Protein AF-A0A7R8ZYI6-F1 (afdb_monomer_lite)

Structure (mmCIF, N/CA/C/O backbone):
data_AF-A0A7R8ZYI6-F1
#
_entry.id   AF-A0A7R8ZYI6-F1
#
loop_
_atom_site.group_PDB
_atom_site.id
_atom_site.type_symbol
_atom_site.label_atom_id
_atom_site.label_alt_id
_atom_site.label_comp_id
_atom_site.label_asym_id
_atom_site.label_entity_id
_atom_site.label_seq_id
_atom_site.pdbx_PDB_ins_code
_atom_site.Cartn_x
_atom_site.Cartn_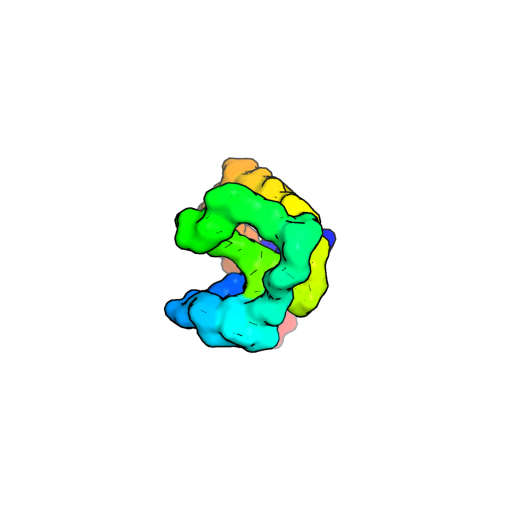y
_atom_site.Cartn_z
_atom_site.occupancy
_atom_site.B_iso_or_equiv
_atom_site.auth_seq_id
_atom_site.auth_comp_id
_atom_site.auth_asym_id
_atom_site.auth_atom_id
_atom_site.pdbx_PDB_model_num
ATOM 1 N N . MET A 1 1 ? -11.292 0.072 7.017 1.00 79.50 1 MET A N 1
ATOM 2 C CA . MET A 1 1 ? -10.101 0.376 7.849 1.00 79.50 1 MET A CA 1
ATOM 3 C C . MET A 1 1 ? -10.020 1.879 8.047 1.00 79.50 1 MET A C 1
ATOM 5 O O . MET A 1 1 ? -10.461 2.598 7.164 1.00 79.50 1 MET A O 1
ATOM 9 N N . MET A 1 2 ? -9.451 2.347 9.162 1.00 91.12 2 MET A N 1
ATOM 10 C CA . MET A 1 2 ? -9.337 3.775 9.516 1.00 91.12 2 MET A CA 1
ATOM 11 C C . MET A 1 2 ? -8.251 4.526 8.714 1.00 91.12 2 MET A C 1
ATOM 13 O O . MET A 1 2 ? -7.516 5.338 9.258 1.00 91.12 2 MET A O 1
ATOM 17 N N . VAL A 1 3 ? -8.116 4.230 7.420 1.00 95.62 3 VAL A N 1
ATOM 18 C CA . VAL A 1 3 ? -7.198 4.919 6.502 1.00 95.62 3 VAL A CA 1
ATOM 19 C C . VAL A 1 3 ? -8.046 5.752 5.549 1.00 95.62 3 VAL A C 1
ATOM 21 O O . VAL A 1 3 ? -8.965 5.218 4.930 1.00 95.62 3 VAL A O 1
ATOM 24 N N . ASN A 1 4 ? -7.751 7.046 5.416 1.00 94.69 4 ASN A N 1
ATOM 25 C CA . ASN A 1 4 ? -8.483 7.913 4.496 1.00 94.69 4 ASN A CA 1
ATOM 26 C C . ASN A 1 4 ? -8.250 7.506 3.030 1.00 94.69 4 ASN A C 1
ATOM 28 O O . ASN A 1 4 ? -7.169 7.032 2.656 1.00 94.69 4 ASN A O 1
ATOM 32 N N . PHE A 1 5 ? -9.247 7.749 2.182 1.00 94.81 5 PHE A N 1
ATOM 33 C CA . PHE A 1 5 ? -9.143 7.551 0.735 1.00 94.81 5 PHE A CA 1
ATOM 34 C C . PHE A 1 5 ? -8.011 8.412 0.129 1.00 94.81 5 PHE A C 1
ATOM 36 O O . PHE A 1 5 ? -7.781 9.530 0.585 1.00 94.81 5 PHE A O 1
ATOM 43 N N . ASP A 1 6 ? -7.224 7.952 -0.852 1.00 93.31 6 ASP A N 1
ATOM 44 C CA . ASP A 1 6 ? -7.186 6.660 -1.564 1.00 93.31 6 ASP A CA 1
ATOM 45 C C . ASP A 1 6 ? -6.131 5.691 -0.986 1.00 93.31 6 ASP A C 1
ATOM 47 O O . ASP A 1 6 ? -4.977 6.068 -0.781 1.00 93.31 6 ASP A O 1
ATOM 51 N N . CYS A 1 7 ? -6.482 4.435 -0.694 1.00 95.38 7 CYS A N 1
ATOM 52 C CA . CYS A 1 7 ? -5.519 3.446 -0.185 1.00 95.38 7 CYS A CA 1
ATOM 53 C C . CYS A 1 7 ? -5.961 2.011 -0.495 1.00 95.38 7 CYS A C 1
ATOM 55 O O . CYS A 1 7 ? -6.428 1.288 0.384 1.00 95.38 7 CYS A O 1
ATOM 57 N N . SER A 1 8 ? -5.795 1.609 -1.751 1.00 94.69 8 SER A N 1
ATOM 58 C CA . SER A 1 8 ? -6.048 0.238 -2.194 1.00 94.69 8 SER A CA 1
ATOM 59 C C . SER A 1 8 ? -4.726 -0.485 -2.375 1.00 94.69 8 SER A C 1
ATOM 61 O O . SER A 1 8 ? -3.793 0.059 -2.968 1.00 94.69 8 SER A O 1
ATOM 63 N N . ALA A 1 9 ? -4.653 -1.703 -1.860 1.00 93.69 9 ALA A N 1
ATOM 64 C CA . ALA A 1 9 ? -3.510 -2.571 -2.055 1.00 93.69 9 ALA A CA 1
ATOM 65 C C . ALA A 1 9 ? -3.909 -3.720 -2.985 1.00 93.69 9 ALA A C 1
ATOM 67 O O . ALA A 1 9 ? -5.021 -4.240 -2.906 1.00 93.69 9 ALA A O 1
ATOM 68 N N . MET A 1 10 ? -3.002 -4.058 -3.893 1.00 93.25 10 MET A N 1
ATOM 69 C CA . MET A 1 10 ? -3.154 -5.100 -4.899 1.00 93.25 10 MET A CA 1
ATOM 70 C C . MET A 1 10 ? -1.964 -6.040 -4.753 1.00 93.25 10 MET A C 1
ATOM 72 O O . MET A 1 10 ? -0.831 -5.581 -4.607 1.00 93.25 10 MET A O 1
ATOM 76 N N . TRP A 1 11 ? -2.232 -7.340 -4.759 1.00 94.44 11 TRP A N 1
ATOM 77 C CA . TRP A 1 11 ? -1.212 -8.373 -4.632 1.00 94.44 11 TRP A CA 1
ATOM 78 C C . TRP A 1 11 ? -1.255 -9.275 -5.851 1.00 94.44 11 TRP A C 1
ATOM 80 O O . TRP A 1 11 ? -2.331 -9.659 -6.307 1.00 94.44 11 TRP A O 1
ATOM 90 N N . PHE A 1 12 ? -0.074 -9.632 -6.339 1.00 92.50 12 PHE A N 1
ATOM 91 C CA . PHE A 1 12 ? 0.101 -10.559 -7.445 1.00 92.50 12 PHE A CA 1
ATOM 92 C C . PHE A 1 12 ? 0.739 -11.836 -6.918 1.00 92.50 12 PHE A C 1
ATOM 94 O O . PHE A 1 12 ? 1.669 -11.779 -6.114 1.00 92.50 12 PHE A O 1
ATOM 101 N N . LYS A 1 13 ? 0.248 -12.987 -7.384 1.00 95.06 13 LYS A N 1
ATOM 102 C CA . LYS A 1 13 ? 0.947 -14.260 -7.176 1.00 95.06 13 LYS A CA 1
ATOM 103 C C . LYS A 1 13 ? 2.240 -14.300 -7.993 1.00 95.06 13 LYS A C 1
ATOM 105 O O . LYS A 1 13 ? 3.252 -14.787 -7.507 1.00 95.06 13 LYS A O 1
ATOM 110 N N . ASP A 1 14 ? 2.183 -13.759 -9.206 1.00 93.56 14 ASP A N 1
ATOM 111 C CA . ASP A 1 14 ? 3.306 -13.615 -10.120 1.00 93.56 14 ASP A CA 1
ATOM 112 C C . ASP A 1 14 ? 3.314 -12.186 -10.680 1.00 93.56 14 ASP A C 1
ATOM 114 O O . ASP A 1 14 ? 2.399 -11.776 -11.393 1.00 93.56 14 ASP A O 1
ATOM 118 N N . ALA A 1 15 ? 4.326 -11.404 -10.304 1.00 91.94 15 ALA A N 1
ATOM 119 C CA . ALA A 1 15 ? 4.457 -10.011 -10.721 1.00 91.94 15 ALA A CA 1
ATOM 120 C C . ALA A 1 15 ? 5.033 -9.861 -12.143 1.00 91.94 15 ALA A C 1
ATOM 122 O O . ALA A 1 15 ? 4.979 -8.762 -12.704 1.00 91.94 15 ALA A O 1
ATOM 123 N N . SER A 1 16 ? 5.576 -10.935 -12.731 1.00 91.94 16 SER A N 1
ATOM 124 C CA . SER A 1 16 ? 6.148 -10.901 -14.081 1.00 91.94 16 SER A CA 1
ATOM 125 C C . SER A 1 16 ? 5.074 -10.634 -15.136 1.00 91.94 16 SER A C 1
ATOM 127 O O . SER A 1 16 ? 5.260 -9.750 -15.963 1.00 91.94 16 SER A O 1
ATOM 129 N N . GLN A 1 17 ? 3.904 -11.269 -15.009 1.00 93.56 17 GLN A N 1
ATOM 130 C CA . GLN A 1 17 ? 2.754 -11.070 -15.900 1.00 93.56 17 GLN A CA 1
ATOM 131 C C . GLN A 1 17 ? 2.287 -9.612 -15.930 1.00 93.56 17 GLN A C 1
ATOM 133 O O . GLN A 1 17 ? 1.992 -9.056 -16.985 1.00 93.56 17 GLN A O 1
ATOM 138 N N . MET A 1 18 ? 2.247 -8.969 -14.760 1.00 93.19 18 MET A N 1
ATOM 139 C CA . MET A 1 18 ? 1.890 -7.555 -14.659 1.00 93.19 18 MET A CA 1
ATOM 140 C C . MET A 1 18 ? 2.969 -6.675 -15.298 1.00 93.19 18 MET A C 1
ATOM 142 O O . MET A 1 18 ? 2.661 -5.736 -16.027 1.00 93.19 18 MET A O 1
ATOM 146 N N . THR A 1 19 ? 4.236 -7.011 -15.053 1.00 92.19 19 THR A N 1
ATOM 147 C CA . THR A 1 19 ? 5.371 -6.271 -15.609 1.00 92.19 19 THR A CA 1
ATOM 148 C C . THR A 1 19 ? 5.390 -6.348 -17.131 1.00 92.19 19 THR A C 1
ATOM 150 O O . THR A 1 19 ? 5.602 -5.329 -17.775 1.00 92.19 19 THR A O 1
ATOM 153 N N . GLU A 1 20 ? 5.118 -7.523 -17.701 1.00 92.44 20 GLU A N 1
ATOM 154 C CA . GLU A 1 20 ? 5.020 -7.747 -19.144 1.00 92.44 20 GLU A CA 1
ATOM 155 C C . GLU A 1 20 ? 3.860 -6.954 -19.763 1.00 92.44 20 GLU A C 1
ATOM 157 O O . GLU A 1 20 ? 4.055 -6.257 -20.757 1.00 92.44 20 GLU A O 1
ATOM 162 N N . ALA A 1 21 ? 2.680 -6.979 -19.134 1.00 93.44 21 ALA A N 1
ATOM 163 C CA . ALA A 1 21 ? 1.493 -6.282 -19.629 1.00 93.44 21 ALA A CA 1
ATOM 164 C C . ALA A 1 21 ? 1.630 -4.747 -19.639 1.00 93.44 21 ALA A C 1
ATOM 166 O O . ALA A 1 21 ? 1.061 -4.085 -20.507 1.00 93.44 21 ALA A O 1
ATOM 167 N N . PHE A 1 22 ? 2.371 -4.173 -18.686 1.00 92.31 22 PHE A N 1
ATOM 168 C CA . PHE A 1 22 ? 2.540 -2.720 -18.525 1.00 92.31 22 PHE A CA 1
ATOM 169 C C . PHE A 1 22 ? 3.982 -2.253 -18.763 1.00 92.31 22 PHE A C 1
ATOM 171 O O . PHE A 1 22 ? 4.404 -1.207 -18.255 1.00 92.31 22 PHE A O 1
ATOM 178 N N . ASN A 1 23 ? 4.769 -3.024 -19.515 1.00 88.06 23 ASN A N 1
ATOM 179 C CA . ASN A 1 23 ? 6.159 -2.675 -19.760 1.00 88.06 23 ASN A CA 1
ATOM 180 C C . ASN A 1 23 ? 6.269 -1.406 -20.621 1.00 88.06 23 ASN A C 1
ATOM 182 O O . ASN A 1 23 ? 5.720 -1.329 -21.719 1.00 88.06 23 ASN A O 1
ATOM 186 N N . VAL A 1 24 ? 7.017 -0.419 -20.130 1.00 84.81 24 VAL A N 1
ATOM 187 C CA . VAL A 1 24 ? 7.299 0.849 -20.814 1.00 84.81 24 VAL A CA 1
ATOM 188 C C . VAL A 1 24 ? 8.725 1.261 -20.445 1.00 84.81 24 VAL A C 1
ATOM 190 O O . VAL A 1 24 ? 8.978 1.610 -19.292 1.00 84.81 24 VAL A O 1
ATOM 193 N N . ASP A 1 25 ? 9.653 1.227 -21.411 1.00 85.62 25 ASP A N 1
ATOM 194 C CA . ASP A 1 25 ? 11.091 1.489 -21.185 1.00 85.62 25 ASP A CA 1
ATOM 195 C C . ASP A 1 25 ? 11.674 2.622 -22.067 1.00 85.62 25 ASP A C 1
ATOM 197 O O . ASP A 1 25 ? 12.593 2.409 -22.865 1.00 85.62 25 ASP A O 1
ATOM 201 N N . PRO A 1 26 ? 11.148 3.858 -21.979 1.00 90.62 26 PRO A N 1
ATOM 202 C CA . PRO A 1 26 ? 11.721 4.992 -22.683 1.00 90.62 26 PRO A CA 1
ATOM 203 C C . PRO A 1 26 ? 13.049 5.416 -22.044 1.00 90.62 26 PRO A C 1
ATOM 205 O O . PRO A 1 26 ? 13.229 5.357 -20.829 1.00 90.62 26 PRO A O 1
ATOM 208 N N . VAL A 1 27 ? 13.975 5.920 -22.864 1.00 92.75 27 VAL A N 1
ATOM 209 C CA . VAL A 1 27 ? 15.351 6.260 -22.448 1.00 92.75 27 VAL A CA 1
ATOM 210 C C . VAL A 1 27 ? 15.397 7.232 -21.260 1.00 92.75 27 VAL A C 1
ATOM 212 O O . VAL A 1 27 ? 16.235 7.076 -20.378 1.00 92.75 27 VAL A O 1
ATOM 215 N N . TYR A 1 28 ? 14.463 8.185 -21.179 1.00 92.19 28 TYR A N 1
ATOM 216 C CA . TYR A 1 28 ? 14.389 9.178 -20.095 1.00 92.19 28 TYR A CA 1
ATOM 217 C C . TYR A 1 28 ? 13.898 8.618 -18.747 1.00 92.19 28 TYR A C 1
ATOM 219 O O . TYR A 1 28 ? 13.907 9.326 -17.744 1.00 92.19 28 TYR A O 1
ATOM 227 N N . LEU A 1 29 ? 13.443 7.367 -18.713 1.00 91.50 29 LEU A N 1
ATOM 228 C CA . LEU A 1 29 ? 12.995 6.676 -17.506 1.00 91.50 29 LEU A CA 1
ATOM 229 C C . LEU A 1 29 ? 14.023 5.676 -16.966 1.00 91.50 29 LEU A C 1
ATOM 231 O O . LEU A 1 29 ? 13.787 5.096 -15.897 1.00 91.50 29 LEU A O 1
ATOM 235 N N . LYS A 1 30 ? 15.138 5.490 -17.685 1.00 90.50 30 LYS A N 1
ATOM 236 C CA . LYS A 1 30 ? 16.206 4.555 -17.337 1.00 90.50 30 LYS A CA 1
ATOM 237 C C . LYS A 1 30 ? 17.043 5.069 -16.176 1.00 90.50 30 LYS A C 1
ATOM 239 O O . LYS A 1 30 ? 17.300 6.262 -16.042 1.00 90.50 30 LYS A O 1
ATOM 244 N N . HIS A 1 31 ? 17.494 4.141 -15.342 1.00 90.12 31 HIS A N 1
ATOM 245 C CA . HIS A 1 31 ? 18.387 4.418 -14.223 1.00 90.12 31 HIS A CA 1
ATOM 246 C C . HIS A 1 31 ? 19.312 3.225 -13.973 1.00 90.12 31 HIS A C 1
ATOM 248 O O . HIS A 1 31 ? 18.997 2.093 -14.325 1.00 90.12 31 HIS A O 1
ATOM 254 N N . GLN A 1 32 ? 20.444 3.467 -13.312 1.00 90.31 32 GLN A N 1
ATOM 255 C CA . GLN A 1 32 ? 21.509 2.469 -13.122 1.00 90.31 32 GLN A CA 1
ATOM 256 C C . GLN A 1 32 ? 21.078 1.233 -12.311 1.00 90.31 32 GLN A C 1
ATOM 258 O O . GLN A 1 32 ? 21.680 0.175 -12.429 1.00 90.31 32 GLN A O 1
ATOM 263 N N . HIS A 1 33 ? 20.028 1.360 -11.497 1.00 86.75 33 HIS A N 1
ATOM 264 C CA . HIS A 1 33 ? 19.521 0.284 -10.633 1.00 86.75 33 HIS A CA 1
ATOM 265 C C . HIS A 1 33 ? 18.354 -0.526 -11.225 1.00 86.75 33 HIS A C 1
ATOM 267 O O . HIS A 1 33 ? 17.662 -1.227 -10.483 1.00 86.75 33 HIS A O 1
ATOM 273 N N . GLN A 1 34 ? 18.077 -0.403 -12.528 1.00 84.62 34 GLN A N 1
ATOM 274 C CA . GLN A 1 34 ? 17.042 -1.217 -13.173 1.00 84.62 34 GLN A CA 1
ATOM 275 C C . GLN A 1 34 ? 17.372 -2.712 -13.026 1.00 84.62 34 GLN A C 1
ATOM 277 O O . GLN A 1 34 ? 18.524 -3.120 -13.142 1.00 84.62 34 GLN A O 1
ATOM 282 N N . GLY A 1 35 ? 16.361 -3.525 -12.717 1.00 82.31 35 GLY A N 1
ATOM 283 C CA . GLY A 1 35 ? 16.508 -4.974 -12.528 1.00 82.31 35 GLY A CA 1
ATOM 284 C C . GLY A 1 35 ? 17.003 -5.422 -11.146 1.00 82.31 35 GLY A C 1
ATOM 285 O O . GLY A 1 35 ? 16.886 -6.601 -10.832 1.00 82.31 35 GLY A O 1
ATOM 286 N N . ILE A 1 36 ? 17.491 -4.513 -10.290 1.00 87.69 36 ILE A N 1
ATOM 287 C CA . ILE A 1 36 ? 17.884 -4.845 -8.903 1.00 87.69 36 ILE A CA 1
ATOM 288 C C . ILE A 1 36 ? 16.668 -4.817 -7.970 1.00 87.69 36 ILE A C 1
ATOM 290 O O . ILE A 1 36 ? 16.536 -5.640 -7.067 1.00 87.69 36 ILE A O 1
ATOM 294 N N . ILE A 1 37 ? 15.779 -3.844 -8.179 1.00 84.31 37 ILE A N 1
ATOM 295 C CA . ILE A 1 37 ? 14.589 -3.610 -7.357 1.00 84.31 37 ILE A CA 1
ATOM 296 C C . ILE A 1 37 ? 13.371 -3.578 -8.283 1.00 84.31 37 ILE A C 1
ATOM 298 O O . ILE A 1 37 ? 13.471 -3.025 -9.383 1.00 84.31 37 ILE A O 1
ATOM 302 N N . PRO A 1 38 ? 12.218 -4.131 -7.861 1.00 85.81 38 PRO A N 1
ATOM 303 C CA . PRO A 1 38 ? 10.988 -4.009 -8.623 1.00 85.81 38 PRO A CA 1
ATOM 304 C C . PRO A 1 38 ? 10.615 -2.548 -8.853 1.00 85.81 38 PRO A C 1
ATOM 306 O O . PRO A 1 38 ? 10.476 -1.766 -7.907 1.00 85.81 38 PRO A O 1
ATOM 309 N N . ASP A 1 39 ? 10.405 -2.194 -10.115 1.00 89.38 39 ASP A N 1
ATOM 310 C CA . ASP A 1 39 ? 9.912 -0.876 -10.460 1.00 89.38 39 ASP A CA 1
ATOM 311 C C . ASP A 1 39 ? 8.386 -0.872 -10.467 1.00 89.38 39 ASP A C 1
ATOM 313 O O . ASP A 1 39 ? 7.725 -1.418 -11.353 1.00 89.38 39 ASP A O 1
ATOM 317 N N . PHE A 1 40 ? 7.813 -0.233 -9.453 1.00 90.38 40 PHE A N 1
ATOM 318 C CA . PHE A 1 40 ? 6.370 -0.194 -9.272 1.00 90.38 40 PHE A CA 1
ATOM 319 C C . PHE A 1 40 ? 5.609 0.473 -10.420 1.00 90.38 40 PHE A C 1
ATOM 321 O O . PHE A 1 40 ? 4.390 0.317 -10.473 1.00 90.38 40 PHE A O 1
ATOM 328 N N . ARG A 1 41 ? 6.274 1.214 -11.318 1.00 89.69 41 ARG A N 1
ATOM 329 C CA . ARG A 1 41 ? 5.614 1.783 -12.502 1.00 89.69 41 ARG A CA 1
ATOM 330 C C . ARG A 1 41 ? 5.011 0.706 -13.404 1.00 89.69 41 ARG A C 1
ATOM 332 O O . ARG A 1 41 ? 3.988 0.958 -14.020 1.00 89.69 41 ARG A O 1
ATOM 339 N N . HIS A 1 42 ? 5.592 -0.494 -13.417 1.00 91.56 42 HIS A N 1
ATOM 340 C CA . HIS A 1 42 ? 5.089 -1.620 -14.204 1.00 91.56 42 HIS A CA 1
ATOM 341 C C . HIS A 1 42 ? 3.946 -2.378 -13.514 1.00 91.56 42 HIS A C 1
ATOM 343 O O . HIS A 1 42 ? 3.425 -3.340 -14.060 1.00 91.56 42 HIS A O 1
ATOM 349 N N . TRP A 1 43 ? 3.556 -1.991 -12.294 1.00 92.75 43 TRP A N 1
ATOM 350 C CA . TRP A 1 43 ? 2.495 -2.656 -11.521 1.00 92.75 43 TRP A CA 1
ATOM 351 C C . TRP A 1 43 ? 1.208 -1.832 -11.446 1.00 92.75 43 TRP A C 1
ATOM 353 O O . TRP A 1 43 ? 0.332 -2.096 -10.621 1.00 92.75 43 TRP A O 1
ATOM 363 N N . GLN A 1 44 ? 1.094 -0.799 -12.275 1.00 92.25 44 GLN A N 1
ATOM 364 C CA . GLN A 1 44 ? -0.061 0.084 -12.332 1.00 92.25 44 GLN A CA 1
ATOM 365 C C . GLN A 1 44 ? -0.189 0.691 -13.732 1.00 92.25 44 GLN A C 1
ATOM 367 O O . GLN A 1 44 ? 0.776 0.758 -14.480 1.00 92.25 44 GLN A O 1
ATOM 372 N N . ILE A 1 45 ? -1.388 1.167 -14.063 1.00 92.94 45 ILE A N 1
ATOM 373 C CA . ILE A 1 45 ? -1.675 1.803 -15.357 1.00 92.94 45 ILE A CA 1
ATOM 374 C C . ILE A 1 45 ? -0.955 3.163 -15.519 1.00 92.94 45 ILE A C 1
ATOM 376 O O . ILE A 1 45 ? -0.333 3.383 -16.556 1.00 92.94 45 ILE A O 1
ATOM 380 N N . PRO A 1 46 ? -1.022 4.115 -14.560 1.00 93.38 46 PRO A N 1
ATOM 381 C CA . PRO A 1 46 ? -0.334 5.398 -14.708 1.00 93.38 46 PRO A CA 1
ATOM 382 C C . PRO A 1 46 ? 1.165 5.293 -14.399 1.00 93.38 46 PRO A C 1
ATOM 384 O O . PRO A 1 46 ? 1.575 4.522 -13.540 1.00 93.38 46 PRO A O 1
ATOM 387 N N . LEU A 1 47 ? 1.983 6.168 -14.989 1.00 92.00 47 LEU A N 1
ATOM 388 C CA . LEU A 1 47 ? 3.417 6.252 -14.674 1.00 92.00 47 LEU A CA 1
ATOM 389 C C . LEU A 1 47 ? 3.678 6.778 -13.248 1.00 92.00 47 LEU A C 1
ATOM 391 O O . LEU A 1 47 ? 4.484 6.232 -12.498 1.00 92.00 47 LEU A O 1
ATOM 395 N N . GLY A 1 48 ? 2.996 7.860 -12.866 1.00 91.19 48 GLY A N 1
ATOM 396 C CA . GLY A 1 48 ? 3.195 8.515 -11.574 1.00 91.19 48 GLY A CA 1
ATOM 397 C C . GLY A 1 48 ? 2.512 7.782 -10.416 1.00 91.19 48 GLY A C 1
ATOM 398 O O . GLY A 1 48 ? 1.376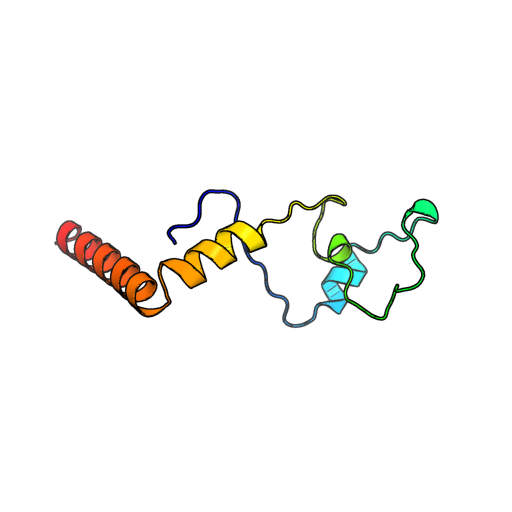 7.318 -10.531 1.00 91.19 48 GLY A O 1
ATOM 399 N N . ARG A 1 49 ? 3.163 7.743 -9.247 1.00 93.06 49 ARG A N 1
ATOM 400 C CA . ARG A 1 49 ? 2.561 7.268 -7.988 1.00 93.06 49 ARG A CA 1
ATOM 401 C C . ARG A 1 49 ? 2.873 8.189 -6.816 1.00 93.06 49 ARG A C 1
ATOM 403 O O . ARG A 1 49 ? 3.972 8.713 -6.693 1.00 93.06 49 ARG A O 1
ATOM 410 N N . ARG A 1 50 ? 1.899 8.337 -5.915 1.00 95.25 50 ARG A N 1
ATOM 411 C CA . ARG A 1 50 ? 2.052 9.053 -4.638 1.00 95.25 50 ARG A CA 1
ATOM 412 C C . ARG A 1 50 ? 2.564 8.110 -3.548 1.00 95.25 50 ARG A C 1
ATOM 414 O O . ARG A 1 50 ? 2.361 6.895 -3.624 1.00 95.25 50 ARG A O 1
ATOM 421 N N . PHE A 1 51 ? 3.140 8.658 -2.481 1.00 96.31 51 PHE A N 1
ATOM 422 C CA . PHE A 1 51 ? 3.654 7.877 -1.351 1.00 96.31 51 PHE A CA 1
ATOM 423 C C . PHE A 1 51 ? 2.551 7.471 -0.346 1.00 96.31 51 PHE A C 1
ATOM 425 O O . PHE A 1 51 ? 2.536 7.881 0.812 1.00 96.31 51 PHE A O 1
ATOM 432 N N . ARG A 1 52 ? 1.585 6.656 -0.794 1.00 96.19 52 ARG A N 1
ATOM 433 C CA . ARG A 1 52 ? 0.392 6.273 -0.002 1.00 96.19 52 ARG A CA 1
ATOM 434 C C . ARG A 1 52 ? 0.688 5.377 1.201 1.00 96.19 52 ARG A C 1
ATOM 436 O O . ARG A 1 52 ? -0.103 5.340 2.139 1.00 96.19 52 ARG A O 1
ATOM 443 N N . SER A 1 53 ? 1.811 4.665 1.191 1.00 96.12 53 SER A N 1
ATOM 444 C CA . SER A 1 53 ? 2.192 3.775 2.290 1.00 96.12 53 SER A CA 1
ATOM 445 C C 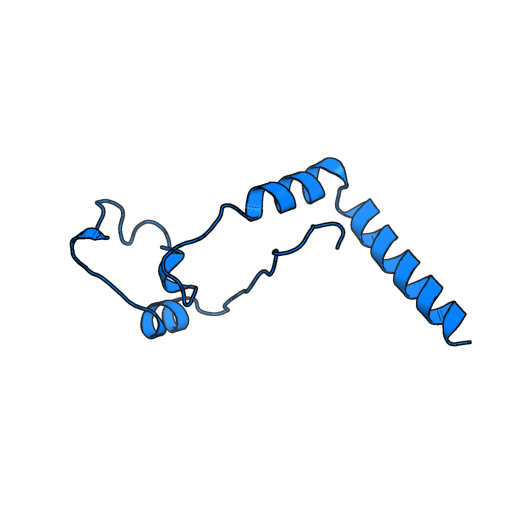. SER A 1 53 ? 2.478 4.528 3.588 1.00 96.12 53 SER A C 1
ATOM 447 O O . SER A 1 53 ? 2.338 3.935 4.650 1.00 96.12 53 SER A O 1
ATOM 449 N N . LEU A 1 54 ? 2.812 5.824 3.533 1.00 96.88 54 LEU A N 1
ATOM 450 C CA . L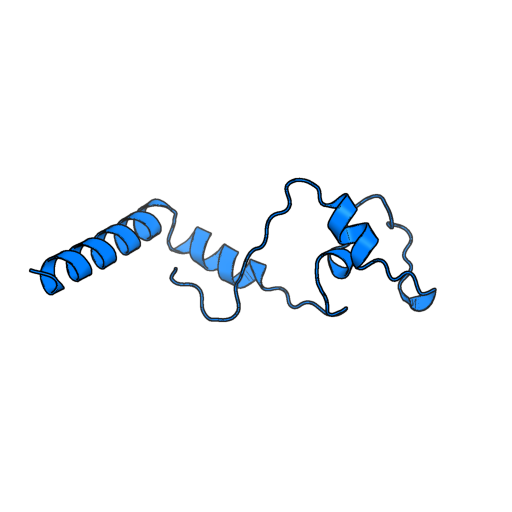EU A 1 54 ? 3.116 6.607 4.731 1.00 96.88 54 LEU A CA 1
ATOM 451 C C . LEU A 1 54 ? 1.909 6.712 5.673 1.00 96.88 54 LEU A C 1
ATOM 453 O O . LEU A 1 54 ? 2.015 6.387 6.852 1.00 96.88 54 LEU A O 1
ATOM 457 N N . LYS A 1 55 ? 0.735 7.089 5.151 1.00 95.88 55 LYS A N 1
ATOM 458 C CA . LYS A 1 55 ? -0.490 7.157 5.966 1.00 95.88 55 LYS A CA 1
ATOM 459 C C . LYS A 1 55 ? -0.880 5.790 6.531 1.00 95.88 55 LYS A C 1
ATOM 461 O O . LYS A 1 55 ? -1.242 5.692 7.697 1.00 95.88 55 LYS A O 1
ATOM 466 N N . MET A 1 56 ? -0.748 4.728 5.734 1.00 96.56 56 MET A N 1
ATOM 467 C CA . MET A 1 56 ? -1.027 3.357 6.169 1.00 96.56 56 MET A CA 1
ATOM 468 C C . MET A 1 56 ? -0.086 2.933 7.302 1.00 96.56 56 MET A C 1
ATOM 470 O O . MET A 1 56 ? -0.529 2.355 8.293 1.00 96.56 56 MET A O 1
ATOM 474 N N . TRP A 1 57 ? 1.197 3.279 7.185 1.00 96.81 57 TRP A N 1
ATOM 475 C CA . TRP A 1 57 ? 2.209 3.011 8.199 1.00 96.81 57 TRP A CA 1
ATOM 476 C C . TRP A 1 57 ? 1.892 3.708 9.527 1.00 96.81 57 TRP A C 1
ATOM 478 O O . TRP A 1 57 ? 1.936 3.054 10.569 1.00 96.81 57 TRP A O 1
ATOM 488 N N . PHE A 1 58 ? 1.481 4.983 9.498 1.00 97.12 58 PHE A N 1
ATOM 489 C CA . PHE A 1 58 ? 1.023 5.694 10.698 1.00 97.12 58 PHE A CA 1
ATOM 490 C C . PHE A 1 58 ? -0.183 5.014 11.348 1.00 97.12 58 PHE A C 1
ATOM 492 O O . PHE A 1 58 ? -0.163 4.781 12.552 1.00 97.12 58 PHE A O 1
ATOM 499 N N . VAL A 1 59 ? -1.201 4.631 10.571 1.00 96.88 59 VAL A N 1
ATOM 500 C CA . VAL A 1 5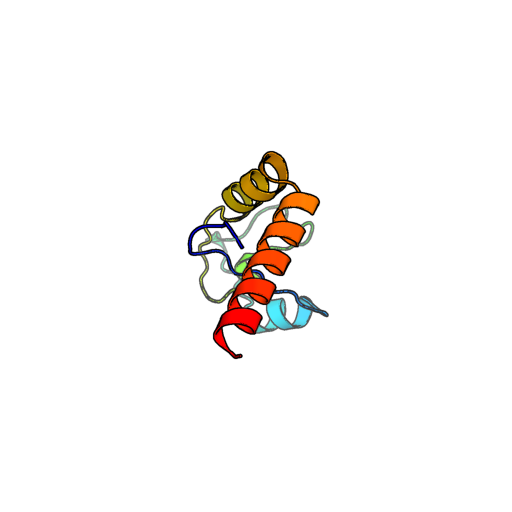9 ? -2.378 3.926 11.108 1.00 96.88 59 VAL A CA 1
ATOM 501 C C . VAL A 1 59 ? -1.976 2.618 11.788 1.00 96.88 59 VAL A C 1
ATOM 503 O O . VAL A 1 59 ? -2.414 2.339 12.901 1.00 96.88 59 VAL A O 1
ATOM 506 N N . PHE A 1 60 ? -1.108 1.823 11.163 1.00 95.94 60 PHE A N 1
ATOM 507 C CA . PHE A 1 60 ? -0.672 0.550 11.738 1.00 95.94 60 PHE A CA 1
ATOM 508 C C . PHE A 1 60 ? 0.174 0.719 12.997 1.00 95.94 60 PHE A C 1
ATOM 510 O O . PHE A 1 60 ? 0.007 -0.057 13.936 1.00 95.94 60 PHE A O 1
ATOM 517 N N . ARG A 1 61 ? 1.048 1.729 13.040 1.00 96.81 61 ARG A N 1
ATOM 518 C CA . ARG A 1 61 ? 1.906 2.010 14.197 1.00 96.81 61 ARG A CA 1
ATOM 519 C C . ARG A 1 61 ? 1.142 2.614 15.370 1.00 96.81 61 ARG A C 1
ATOM 521 O O . ARG A 1 61 ? 1.365 2.189 16.496 1.00 96.81 61 ARG A O 1
ATOM 528 N N . LEU A 1 62 ? 0.276 3.592 15.111 1.00 97.06 62 LEU A N 1
ATOM 529 C CA . LEU A 1 62 ? -0.423 4.338 16.158 1.00 97.06 62 LEU A CA 1
ATOM 530 C C . LEU A 1 62 ? -1.611 3.561 16.730 1.00 97.06 62 LEU A C 1
ATOM 532 O O . LEU A 1 62 ? -1.844 3.609 17.931 1.00 97.06 62 LEU A O 1
ATOM 536 N N . ILE A 1 63 ? -2.360 2.844 15.885 1.00 96.62 63 ILE A N 1
ATOM 537 C CA . ILE A 1 63 ? -3.563 2.116 16.317 1.00 96.62 63 ILE A CA 1
ATOM 538 C C . ILE A 1 63 ? -3.221 0.679 16.724 1.00 96.62 63 ILE A C 1
ATOM 540 O O . ILE A 1 63 ? -3.753 0.156 17.700 1.00 96.62 63 ILE A O 1
ATOM 544 N N . GLY A 1 64 ? -2.328 0.022 15.983 1.00 96.44 64 GLY A N 1
ATOM 545 C CA . GLY A 1 64 ? -1.960 -1.368 16.230 1.00 96.44 64 GLY A CA 1
ATOM 546 C C . GLY A 1 64 ? -2.994 -2.391 15.741 1.00 96.44 64 GLY A C 1
ATOM 547 O O . GLY A 1 64 ? -4.176 -2.114 15.521 1.00 96.44 64 GLY A O 1
ATOM 548 N N . ALA A 1 65 ? -2.536 -3.632 15.562 1.00 96.75 65 ALA A N 1
ATOM 549 C CA . ALA A 1 65 ? -3.343 -4.694 14.961 1.00 96.75 65 ALA A CA 1
ATOM 550 C C . ALA A 1 65 ? -4.542 -5.123 15.827 1.00 96.75 65 ALA A C 1
ATOM 552 O O . ALA A 1 65 ? -5.593 -5.466 15.289 1.00 96.75 65 ALA A O 1
ATOM 553 N N . ASN A 1 66 ? -4.404 -5.109 17.157 1.00 97.75 66 ASN A N 1
ATOM 554 C CA . ASN A 1 66 ? -5.471 -5.547 18.062 1.00 97.75 66 ASN A CA 1
ATOM 555 C C . ASN A 1 66 ? -6.666 -4.590 18.031 1.00 97.75 66 ASN A C 1
ATOM 557 O O . ASN A 1 66 ? -7.781 -5.042 17.780 1.00 97.75 66 ASN A O 1
ATOM 561 N N . ALA A 1 67 ? -6.424 -3.282 18.156 1.00 97.38 67 ALA A N 1
ATOM 562 C CA . ALA A 1 67 ? -7.482 -2.278 18.081 1.00 97.38 67 ALA A CA 1
ATOM 563 C C . ALA A 1 67 ? -8.144 -2.237 16.692 1.00 97.38 67 ALA A C 1
ATOM 565 O O . ALA A 1 67 ? -9.360 -2.090 16.588 1.00 97.38 67 ALA A O 1
ATOM 566 N N . LEU A 1 68 ? -7.385 -2.453 15.607 1.00 97.06 68 LEU A N 1
ATOM 567 C CA . LEU A 1 68 ? -7.965 -2.578 14.263 1.00 97.06 68 LEU A CA 1
ATOM 568 C C . LEU A 1 68 ? -8.907 -3.787 14.142 1.00 97.06 68 LEU A C 1
ATOM 570 O O . LEU A 1 68 ? -9.999 -3.659 13.584 1.00 97.06 68 LEU A O 1
ATOM 574 N N . ARG A 1 69 ? -8.516 -4.956 14.671 1.00 97.56 69 ARG A N 1
ATOM 575 C CA . ARG A 1 69 ? -9.372 -6.158 14.683 1.00 97.56 69 ARG A CA 1
ATOM 576 C C . ARG A 1 69 ? -10.620 -5.951 15.534 1.00 97.56 69 ARG A C 1
ATOM 578 O O . ARG A 1 69 ? -11.705 -6.356 15.123 1.00 97.56 69 ARG A O 1
ATOM 585 N N . GLU A 1 70 ? -10.475 -5.329 16.700 1.00 98.00 70 GLU A N 1
ATOM 586 C CA . GLU A 1 70 ? -11.592 -5.012 17.591 1.00 98.00 70 GLU A CA 1
ATOM 587 C C . GLU A 1 70 ? -12.581 -4.049 16.932 1.00 98.00 70 GLU A C 1
ATOM 589 O O . GLU A 1 70 ? -13.780 -4.322 16.916 1.00 98.00 70 GLU A O 1
ATOM 594 N N . HIS A 1 71 ? -12.083 -2.987 16.292 1.00 97.31 71 HIS A N 1
ATOM 595 C CA . HIS A 1 71 ? -12.908 -2.045 15.543 1.00 97.31 71 HIS A CA 1
ATOM 596 C C . HIS A 1 71 ? -13.752 -2.757 14.475 1.00 97.31 71 HIS A C 1
ATOM 598 O O . HIS A 1 71 ? -14.960 -2.542 14.412 1.00 97.31 71 HIS A O 1
ATOM 604 N N . ILE A 1 72 ? -13.151 -3.651 13.679 1.00 97.50 72 ILE A N 1
ATOM 605 C CA . ILE A 1 72 ? -13.880 -4.425 12.659 1.00 97.50 72 ILE A CA 1
ATOM 606 C C . ILE A 1 72 ? -14.951 -5.314 13.305 1.00 97.50 72 ILE A C 1
ATOM 608 O O . ILE A 1 72 ? -16.104 -5.290 12.879 1.00 97.50 72 ILE A O 1
ATOM 612 N N . ARG A 1 73 ? -14.603 -6.063 14.361 1.00 98.25 73 ARG A N 1
ATOM 613 C CA . ARG A 1 73 ? -15.552 -6.944 15.066 1.00 98.25 73 ARG A CA 1
ATOM 614 C C . ARG A 1 73 ? -16.730 -6.167 15.649 1.00 98.25 73 ARG A C 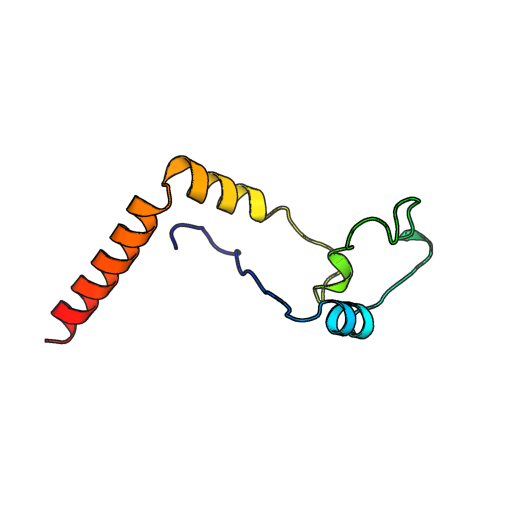1
ATOM 616 O O . ARG A 1 73 ? -17.863 -6.622 15.514 1.00 98.25 73 ARG A O 1
ATOM 623 N N . LYS A 1 74 ? -16.477 -4.991 16.234 1.00 98.06 74 LYS A N 1
ATOM 624 C CA . LYS A 1 74 ? -17.517 -4.093 16.748 1.00 98.06 74 LYS A CA 1
ATOM 625 C C . LYS A 1 74 ? -18.478 -3.668 15.638 1.00 98.06 74 LYS A C 1
ATOM 627 O O . LYS A 1 74 ? -19.682 -3.809 15.813 1.00 98.06 74 LYS A O 1
ATOM 632 N N . GLN A 1 75 ? -17.967 -3.207 14.493 1.00 97.94 75 GLN A N 1
ATOM 633 C CA . GLN A 1 75 ? -18.811 -2.801 13.360 1.00 97.94 75 GLN A CA 1
ATOM 634 C C . GLN A 1 75 ? -19.657 -3.968 12.824 1.00 97.94 75 GLN A C 1
ATOM 636 O O . GLN A 1 75 ? -20.855 -3.808 12.610 1.00 97.94 75 GLN A O 1
ATOM 641 N N . CYS A 1 76 ? -19.077 -5.166 12.686 1.00 98.19 76 CYS A N 1
ATOM 642 C CA . CYS A 1 76 ? -19.837 -6.362 12.308 1.00 98.19 76 CYS A CA 1
ATOM 643 C C . CYS A 1 76 ? -20.915 -6.729 13.342 1.00 98.19 76 CYS A C 1
ATOM 645 O O . CYS A 1 76 ? -21.995 -7.170 12.960 1.00 98.19 76 CYS A O 1
ATOM 647 N N . GLY A 1 77 ? -20.637 -6.562 14.638 1.00 98.44 77 GLY A N 1
ATOM 648 C CA . GLY A 1 77 ? -21.610 -6.790 15.710 1.00 98.44 77 GLY A CA 1
ATOM 649 C C . GLY A 1 77 ? -22.796 -5.829 15.638 1.00 98.44 77 GLY A C 1
ATOM 650 O O . GLY A 1 77 ? -23.938 -6.273 15.696 1.00 98.44 77 GLY A O 1
ATOM 651 N N . LEU A 1 78 ? -22.529 -4.538 15.425 1.00 98.38 78 LEU A N 1
ATOM 652 C CA . LEU A 1 78 ? -23.571 -3.522 15.237 1.00 98.38 78 LEU A CA 1
ATOM 653 C C . LEU A 1 78 ? -24.430 -3.812 13.998 1.00 98.38 78 LEU A C 1
ATOM 655 O O . LEU A 1 78 ? -25.651 -3.719 14.065 1.00 98.38 78 LEU A O 1
ATOM 659 N N . ALA A 1 79 ? -23.815 -4.234 12.890 1.00 98.44 79 ALA A N 1
ATOM 660 C CA . ALA A 1 79 ? -24.552 -4.620 11.686 1.00 98.44 79 ALA A CA 1
ATOM 661 C C . ALA A 1 79 ? -25.485 -5.823 11.927 1.00 98.44 79 ALA A C 1
ATOM 663 O O . ALA A 1 79 ? -26.616 -5.824 11.454 1.00 98.44 79 ALA A O 1
ATOM 664 N N . LYS A 1 80 ? -25.044 -6.824 12.704 1.00 98.38 80 LYS A N 1
ATOM 665 C CA . LYS A 1 80 ? -25.889 -7.968 13.092 1.00 98.38 80 LYS A CA 1
ATOM 666 C C . LYS A 1 80 ? -27.052 -7.560 13.994 1.00 98.38 80 LYS A C 1
ATOM 668 O O . LYS A 1 80 ? -28.134 -8.107 13.844 1.00 98.38 80 LYS A O 1
ATOM 673 N N . GLN A 1 81 ? -26.833 -6.618 14.913 1.00 98.12 81 GLN A N 1
ATOM 674 C CA . GLN A 1 81 ? -27.904 -6.077 15.757 1.00 98.12 81 GLN A CA 1
ATOM 675 C C . GLN A 1 81 ? -28.941 -5.308 14.938 1.00 98.12 81 GLN A C 1
ATOM 677 O O . GLN A 1 81 ? -30.118 -5.414 15.228 1.00 98.12 81 GLN A O 1
ATOM 682 N N . PHE A 1 82 ? -28.510 -4.566 13.915 1.00 97.94 82 PHE A N 1
ATOM 683 C CA . PHE A 1 82 ? -29.417 -3.852 13.013 1.00 97.94 82 PHE A CA 1
ATOM 684 C C . PHE A 1 82 ? -30.238 -4.786 12.108 1.00 97.94 82 PHE A C 1
ATOM 686 O O . PHE A 1 82 ? -31.327 -4.423 11.684 1.00 97.94 82 PHE A O 1
ATOM 693 N N . GLN A 1 83 ? -29.706 -5.967 11.776 1.00 96.69 83 GLN A N 1
ATOM 694 C CA . GLN A 1 83 ? -30.408 -6.963 10.963 1.00 96.69 83 GLN A CA 1
ATOM 695 C C . GLN A 1 83 ? -31.567 -7.647 11.711 1.00 96.69 83 GLN A C 1
ATOM 697 O O . GLN A 1 83 ? -32.503 -8.104 11.054 1.00 96.69 83 GLN A O 1
ATOM 702 N N . ALA A 1 84 ? -31.449 -7.791 13.034 1.00 75.81 84 ALA A N 1
ATOM 703 C CA . ALA A 1 84 ? -32.422 -8.471 13.891 1.00 75.81 84 ALA A CA 1
ATOM 704 C C . ALA A 1 84 ? -33.652 -7.594 14.154 1.00 75.81 84 ALA A C 1
ATOM 706 O O . ALA A 1 84 ? -34.763 -8.166 14.149 1.00 75.81 84 ALA A O 1
#

pLDDT: mean 93.33, std 4.53, range [75.81, 98.44]

InterPro domains:
  IPR002129 Pyridoxal phosphate-dependent decarboxylase, major domain [PF00282] (1-83)
  IPR010977 Aromatic-L-amino-acid decarboxylase [PTHR11999] (1-83)
  IPR015421 Pyridoxal phosphate-dependent transferase, major domain [G3DSA:3.40.640.10] (1-73)
  IPR015424 Pyridoxal phosphate-dependent transferase [SSF53383] (1-83)

Sequence (84 aa):
MMVNFDCSAMWFKDASQMTEAFNVDPVYLKHQHQGIIPDFRHWQIPLGRRFRSLKMWFVFRLIGANALREHIRKQCGLAKQFQA

Foldseek 3Di:
DPFDPDDDDDDDPDCVVLLVVQPDDDPVPDDPCPPVDDDCCSNDNDNDDDPRVVSVVCCCVVCHDVNVVVVVVVVVVVVVVVVD

Radius of gyration: 18.77 Å; chains: 1; bounding box: 54×23×41 Å

Secondary structure (DSSP, 8-state):
---PSS------S-HHHHHHHT----GGG--TTBTTB--GGGGSSSS----THHHHHHHHHHHHHHHHHHHHHHHHHHHHHHH-

Organism: NCBI:txid163714